Protein AF-A0A968T6L1-F1 (afdb_monomer)

Solvent-accessible surface area (backbone atoms only — not comparable to full-atom values): 3042 Å² total; per-residue (Å²): 133,80,80,69,43,76,59,54,40,67,44,58,49,30,46,73,42,84,87,45,63,70,53,15,53,52,26,40,57,56,68,74,39,76,60,62,44,74,51,73,66,37,52,52,51,35,58,68,72,77,106

pLDDT: mean 93.32, std 8.29, range [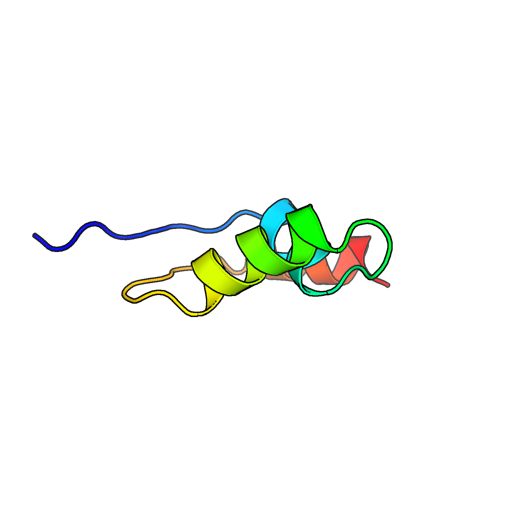52.72, 98.06]

Secondary structure (DSSP, 8-state):
----EEPPHHHHHHHH-SS-HHHHHHHHHHHTSSSEE--HHHHHHHHHHH-

Sequence (51 aa):
MKDSCFIDTNILIYSHSDIDQKKQDIARSIIYGDYVYISTQVLNEFISAFT

Structure (mmCIF, N/CA/C/O backbone):
data_AF-A0A968T6L1-F1
#
_entry.id   AF-A0A968T6L1-F1
#
loop_
_atom_site.group_PDB
_atom_site.id
_atom_site.type_symbol
_atom_site.label_atom_id
_atom_site.label_alt_id
_atom_site.label_comp_id
_atom_site.label_asym_id
_atom_site.label_entity_id
_atom_site.label_seq_id
_atom_site.pdbx_PDB_ins_code
_atom_site.Cartn_x
_atom_site.Cartn_y
_atom_site.Cartn_z
_atom_site.occupancy
_atom_site.B_iso_or_equiv
_atom_site.auth_seq_id
_atom_site.auth_comp_id
_atom_site.auth_asym_id
_atom_site.auth_atom_id
_atom_site.pdbx_PDB_model_num
ATOM 1 N N . MET A 1 1 ? -7.901 -1.132 24.397 1.00 52.72 1 MET A N 1
ATOM 2 C CA . MET A 1 1 ? -8.002 -0.613 23.016 1.00 52.72 1 MET A CA 1
ATOM 3 C C . MET A 1 1 ? -6.913 -1.302 22.223 1.00 52.72 1 MET A C 1
ATOM 5 O O . MET A 1 1 ? -5.824 -1.418 22.765 1.00 52.72 1 MET A O 1
ATOM 9 N N . LYS A 1 2 ? -7.206 -1.855 21.043 1.00 72.75 2 LYS A N 1
ATOM 10 C CA . LYS A 1 2 ? -6.126 -2.304 20.156 1.00 72.75 2 LYS A CA 1
ATOM 11 C C . LYS A 1 2 ? -5.539 -1.064 19.492 1.00 72.75 2 LYS A C 1
ATOM 13 O O . LYS A 1 2 ? -6.307 -0.174 19.120 1.00 72.75 2 LYS A O 1
ATOM 18 N N . ASP A 1 3 ? -4.219 -1.001 19.405 1.00 84.50 3 ASP A N 1
ATOM 19 C CA . ASP A 1 3 ? -3.549 0.099 18.725 1.00 84.50 3 ASP A CA 1
ATOM 20 C C . ASP A 1 3 ? -3.964 0.088 17.252 1.00 84.50 3 ASP A C 1
ATOM 22 O O . ASP A 1 3 ? -4.051 -0.967 16.624 1.00 84.50 3 ASP A O 1
ATOM 26 N N . SER A 1 4 ? -4.300 1.266 16.735 1.00 90.19 4 SER A N 1
ATOM 27 C CA . SER A 1 4 ? -4.682 1.454 15.336 1.00 90.19 4 SER A CA 1
ATOM 28 C C . SER A 1 4 ? -3.530 2.113 14.596 1.00 90.19 4 SER A C 1
ATOM 30 O O . SER A 1 4 ? -2.831 2.961 15.153 1.00 90.19 4 SER A O 1
ATOM 32 N N . CYS A 1 5 ? -3.323 1.712 13.344 1.00 92.12 5 CYS A N 1
ATOM 33 C CA . CYS A 1 5 ? -2.270 2.249 12.496 1.00 92.12 5 CYS A CA 1
ATOM 34 C C . CYS A 1 5 ? -2.905 3.071 11.379 1.00 92.12 5 CYS A C 1
ATOM 36 O O . CYS A 1 5 ? -3.666 2.542 10.572 1.00 92.12 5 CYS A O 1
ATOM 38 N N . PHE A 1 6 ? -2.608 4.366 11.332 1.00 95.81 6 PHE A N 1
ATOM 39 C CA . PHE A 1 6 ? -2.974 5.204 10.198 1.00 95.81 6 PHE A CA 1
ATOM 40 C C . PHE A 1 6 ? -1.782 5.298 9.245 1.00 95.81 6 PHE A C 1
ATOM 42 O O . PHE A 1 6 ? -0.681 5.638 9.682 1.00 95.81 6 PHE A O 1
ATOM 49 N N . ILE A 1 7 ? -1.986 4.978 7.968 1.00 96.31 7 ILE A N 1
ATOM 50 C CA . ILE A 1 7 ? -0.901 4.926 6.981 1.00 96.31 7 ILE A CA 1
ATOM 51 C C . ILE A 1 7 ? -0.812 6.205 6.154 1.00 96.31 7 ILE A C 1
ATOM 53 O O . ILE A 1 7 ? -1.816 6.830 5.822 1.00 96.31 7 ILE A O 1
ATOM 57 N N . ASP A 1 8 ? 0.423 6.553 5.809 1.00 96.50 8 ASP A N 1
ATOM 58 C CA . ASP A 1 8 ? 0.789 7.684 4.958 1.00 96.50 8 ASP A CA 1
ATOM 59 C C . ASP A 1 8 ? 1.123 7.207 3.532 1.00 96.50 8 ASP A C 1
ATOM 61 O O . ASP A 1 8 ? 1.441 6.033 3.302 1.00 96.50 8 ASP A O 1
ATOM 65 N N . THR A 1 9 ? 1.109 8.131 2.575 1.00 97.25 9 THR A N 1
ATOM 66 C CA . THR A 1 9 ? 1.367 7.916 1.147 1.00 97.25 9 THR A CA 1
ATOM 67 C C . THR A 1 9 ? 2.700 7.204 0.914 1.00 97.25 9 THR A C 1
ATOM 69 O O . THR A 1 9 ? 2.786 6.283 0.103 1.00 97.25 9 THR A O 1
ATOM 72 N N . ASN A 1 10 ? 3.734 7.538 1.691 1.00 95.62 10 ASN A N 1
ATOM 73 C CA . ASN A 1 10 ? 5.050 6.903 1.588 1.00 95.62 10 ASN A CA 1
ATOM 74 C C . ASN A 1 10 ? 5.014 5.387 1.836 1.00 95.62 10 ASN A C 1
ATOM 76 O O . ASN A 1 10 ? 5.725 4.640 1.168 1.00 95.62 10 ASN A O 1
ATOM 80 N N . ILE A 1 11 ? 4.183 4.909 2.768 1.00 97.06 11 ILE A N 1
ATOM 81 C CA . ILE A 1 11 ? 4.055 3.470 3.051 1.00 97.06 11 ILE A CA 1
ATOM 82 C C . ILE A 1 11 ? 3.420 2.748 1.855 1.00 97.06 11 ILE A C 1
ATOM 84 O O . ILE A 1 11 ? 3.858 1.661 1.469 1.00 97.06 11 ILE A O 1
ATOM 88 N N . LEU A 1 12 ? 2.444 3.375 1.197 1.00 96.12 12 LEU A N 1
ATOM 89 C CA . LEU A 1 12 ? 1.853 2.840 -0.031 1.00 96.12 12 LEU A CA 1
ATOM 90 C C . LEU A 1 12 ? 2.858 2.814 -1.183 1.00 96.12 12 LEU A C 1
ATOM 92 O O . LEU A 1 12 ? 2.967 1.791 -1.856 1.00 96.12 12 LEU A O 1
ATOM 96 N N . ILE A 1 13 ? 3.641 3.883 -1.358 1.00 95.88 13 ILE A N 1
ATOM 97 C CA . ILE A 1 13 ? 4.702 3.939 -2.373 1.00 95.88 13 ILE A CA 1
ATOM 98 C C . ILE A 1 13 ? 5.718 2.821 -2.133 1.00 95.88 13 ILE A C 1
ATOM 100 O O . ILE A 1 13 ? 5.991 2.037 -3.038 1.00 95.88 13 ILE A O 1
ATOM 104 N N . TYR A 1 14 ? 6.247 2.690 -0.914 1.00 96.69 14 TYR A N 1
ATOM 105 C CA . TYR A 1 14 ? 7.261 1.676 -0.626 1.00 96.69 14 TYR A CA 1
ATOM 106 C C . TYR A 1 14 ? 6.737 0.248 -0.784 1.00 96.69 14 TYR A C 1
ATOM 108 O O . TYR A 1 14 ? 7.469 -0.603 -1.273 1.00 96.69 14 TYR A O 1
ATOM 116 N N . SER A 1 15 ? 5.477 -0.029 -0.438 1.00 96.19 15 SER A N 1
ATOM 117 C CA . SER A 1 15 ? 4.905 -1.379 -0.585 1.00 96.19 15 SER A CA 1
ATOM 118 C C . SER A 1 15 ? 4.725 -1.841 -2.039 1.00 96.19 15 SER A C 1
ATOM 120 O O . SER A 1 15 ? 4.661 -3.053 -2.286 1.00 96.19 15 SER A O 1
ATOM 122 N N . HIS A 1 16 ? 4.688 -0.897 -2.986 1.00 94.69 16 HIS A N 1
ATOM 123 C CA . HIS A 1 16 ? 4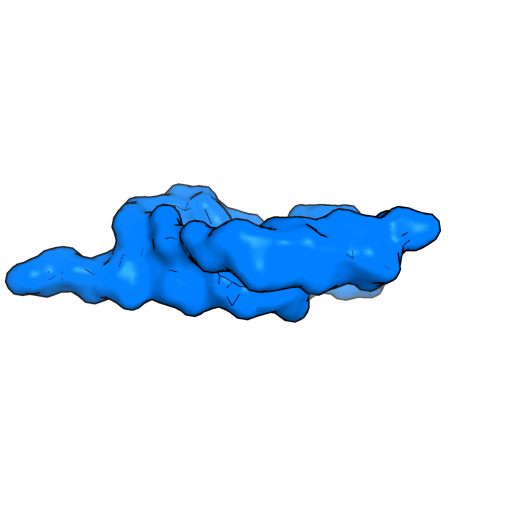.534 -1.152 -4.421 1.00 94.69 16 HIS A CA 1
ATOM 124 C C . HIS A 1 16 ? 5.787 -0.807 -5.246 1.00 94.69 16 HIS A C 1
ATOM 126 O O . HIS A 1 16 ? 5.847 -1.159 -6.419 1.00 94.69 16 HIS A O 1
ATOM 132 N N . SER A 1 17 ? 6.799 -0.165 -4.656 1.00 92.81 17 SER A N 1
ATOM 133 C CA . SER A 1 17 ? 8.086 0.125 -5.300 1.00 92.81 17 SER A CA 1
ATOM 134 C C . SER A 1 17 ? 9.023 -1.081 -5.239 1.00 92.81 17 SER A C 1
ATOM 136 O O . SER A 1 17 ? 9.131 -1.729 -4.201 1.00 92.81 17 SER A O 1
ATOM 138 N N . ASP A 1 18 ? 9.734 -1.359 -6.327 1.00 93.06 18 ASP A N 1
ATOM 139 C CA . ASP A 1 18 ? 10.753 -2.408 -6.468 1.00 93.06 18 ASP A CA 1
ATOM 140 C C . ASP A 1 18 ? 12.196 -1.891 -6.283 1.00 93.06 18 ASP A C 1
ATOM 142 O O . ASP A 1 18 ? 13.155 -2.647 -6.425 1.00 93.06 18 ASP A O 1
ATOM 146 N N . ILE A 1 19 ? 12.362 -0.614 -5.915 1.00 93.81 19 ILE A N 1
ATOM 147 C CA . ILE A 1 19 ? 13.673 0.042 -5.777 1.00 93.81 19 ILE A CA 1
ATOM 148 C C . ILE A 1 19 ? 14.442 -0.462 -4.543 1.00 93.81 19 ILE A C 1
ATOM 150 O O . ILE A 1 19 ? 15.656 -0.648 -4.598 1.00 93.81 19 ILE A O 1
ATOM 154 N N . ASP A 1 20 ? 13.754 -0.657 -3.413 1.00 95.44 20 ASP A N 1
ATOM 155 C CA . ASP A 1 20 ? 14.356 -1.070 -2.138 1.00 95.44 20 ASP A CA 1
ATOM 156 C C . ASP A 1 20 ? 13.507 -2.170 -1.490 1.00 95.44 20 ASP A C 1
ATOM 158 O O . ASP A 1 20 ? 12.500 -1.900 -0.828 1.00 95.44 20 ASP A O 1
ATOM 162 N N . GLN A 1 21 ? 13.941 -3.424 -1.665 1.00 96.81 21 GLN A N 1
ATOM 163 C CA . GLN A 1 21 ? 13.231 -4.602 -1.161 1.00 96.81 21 GLN A CA 1
ATOM 164 C C . GLN A 1 21 ? 13.015 -4.551 0.355 1.00 96.81 21 GLN A C 1
ATOM 166 O O . GLN A 1 21 ? 11.955 -4.929 0.845 1.00 96.81 21 GLN A O 1
ATOM 171 N N . LYS A 1 22 ? 13.984 -4.027 1.115 1.00 97.69 22 LYS A N 1
ATOM 172 C CA . LYS A 1 22 ? 13.877 -3.962 2.575 1.00 97.69 22 LYS A CA 1
ATOM 173 C C . LYS A 1 22 ? 12.762 -3.007 2.990 1.00 97.69 22 LYS A C 1
ATOM 175 O O . LYS A 1 22 ? 11.987 -3.320 3.894 1.00 97.69 22 LYS A O 1
ATOM 180 N N . LYS A 1 23 ? 12.672 -1.841 2.345 1.00 96.94 23 LYS A N 1
ATOM 181 C CA . LYS A 1 23 ? 11.569 -0.901 2.593 1.00 96.94 23 LYS A CA 1
ATOM 182 C C . LYS A 1 23 ? 10.233 -1.469 2.135 1.00 96.94 23 LYS A C 1
ATOM 184 O O . LYS A 1 23 ? 9.243 -1.279 2.839 1.00 96.94 23 LYS A O 1
ATOM 189 N N . GLN A 1 24 ? 10.214 -2.181 1.011 1.00 97.75 24 GLN A N 1
ATOM 190 C CA . GLN A 1 24 ? 9.016 -2.845 0.511 1.00 97.75 24 GLN A CA 1
ATOM 191 C C . GLN A 1 24 ? 8.479 -3.874 1.512 1.00 97.75 24 GLN A C 1
ATOM 193 O O . GLN A 1 24 ? 7.292 -3.840 1.838 1.00 97.75 24 GLN A O 1
ATOM 198 N N . ASP A 1 25 ? 9.341 -4.737 2.051 1.00 98.06 25 ASP A N 1
ATOM 199 C CA . ASP A 1 25 ? 8.955 -5.770 3.017 1.00 98.06 25 ASP A CA 1
ATOM 200 C C . ASP A 1 25 ? 8.395 -5.156 4.307 1.00 98.06 25 ASP A C 1
ATOM 202 O O . ASP A 1 25 ? 7.341 -5.572 4.796 1.00 98.06 25 ASP A O 1
ATOM 206 N N . ILE A 1 26 ? 9.051 -4.110 4.827 1.00 97.12 26 ILE A N 1
ATOM 207 C CA . ILE A 1 26 ? 8.578 -3.376 6.011 1.00 97.12 26 ILE A CA 1
ATOM 208 C C . ILE A 1 26 ? 7.213 -2.739 5.728 1.00 97.12 26 ILE A C 1
ATOM 210 O O . ILE A 1 26 ? 6.276 -2.926 6.504 1.00 97.12 26 ILE A O 1
ATOM 214 N N . ALA A 1 27 ? 7.068 -2.032 4.607 1.00 97.38 27 ALA A N 1
ATOM 215 C CA . ALA A 1 27 ? 5.818 -1.377 4.241 1.00 97.38 27 ALA A CA 1
ATOM 216 C C . ALA A 1 27 ? 4.663 -2.377 4.065 1.00 97.38 27 ALA A C 1
ATOM 218 O O . ALA A 1 27 ? 3.563 -2.146 4.564 1.00 97.38 27 ALA A O 1
ATOM 219 N N . ARG A 1 28 ? 4.917 -3.526 3.427 1.00 97.25 28 ARG A N 1
ATOM 220 C CA . ARG A 1 28 ? 3.935 -4.611 3.295 1.00 97.25 28 ARG A CA 1
ATOM 221 C C . ARG A 1 28 ? 3.541 -5.192 4.648 1.00 97.25 28 ARG A C 1
ATOM 223 O O . ARG A 1 28 ? 2.356 -5.396 4.878 1.00 97.25 28 ARG A O 1
ATOM 230 N N . SER A 1 29 ? 4.493 -5.400 5.560 1.00 96.69 29 SER A N 1
ATOM 231 C CA . SER A 1 29 ? 4.178 -5.893 6.910 1.00 96.69 29 SER A CA 1
ATOM 232 C C . SER A 1 29 ? 3.245 -4.955 7.686 1.00 96.69 29 SER A C 1
ATOM 234 O O . SER A 1 29 ? 2.381 -5.431 8.417 1.00 96.69 29 SER A O 1
ATOM 236 N N . ILE A 1 30 ? 3.368 -3.638 7.479 1.00 95.62 30 ILE A N 1
ATOM 237 C CA .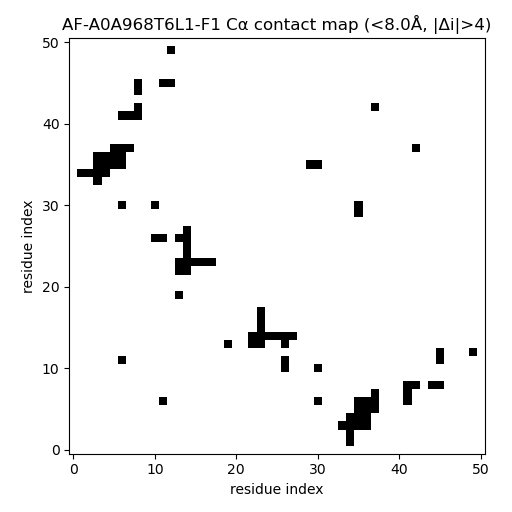 ILE A 1 30 ? 2.478 -2.632 8.074 1.00 95.62 30 ILE A CA 1
ATOM 238 C C . ILE A 1 30 ? 1.082 -2.718 7.445 1.00 95.62 30 ILE A C 1
ATOM 240 O O . ILE A 1 30 ? 0.096 -2.772 8.170 1.00 95.62 3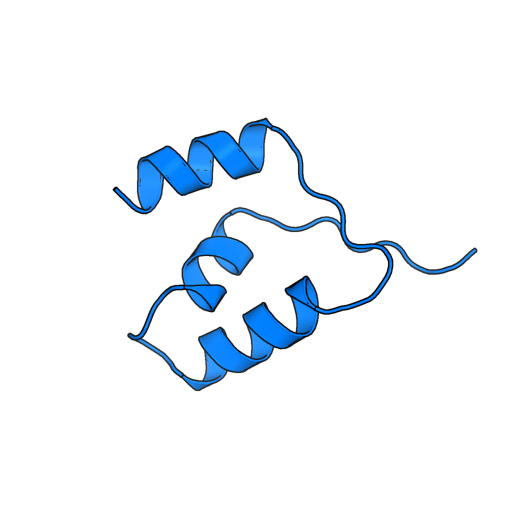0 ILE A O 1
ATOM 244 N N . ILE A 1 31 ? 0.990 -2.764 6.110 1.00 95.56 31 ILE A N 1
ATOM 245 C CA . ILE A 1 31 ? -0.294 -2.783 5.383 1.00 95.56 31 ILE A CA 1
ATOM 246 C C . ILE A 1 31 ? -1.084 -4.073 5.634 1.00 95.56 31 ILE A C 1
ATOM 248 O O . ILE A 1 31 ? -2.309 -4.029 5.710 1.00 95.56 31 ILE A O 1
ATOM 252 N N . TYR A 1 32 ? -0.402 -5.212 5.774 1.00 94.75 32 TYR A N 1
ATOM 253 C CA . TYR A 1 32 ? -1.029 -6.499 6.095 1.00 94.75 32 TYR A CA 1
ATOM 254 C C . TYR A 1 32 ? -1.268 -6.709 7.598 1.00 94.75 32 TYR A C 1
ATOM 256 O O . TYR A 1 32 ? -1.695 -7.792 7.998 1.00 94.75 32 TYR A O 1
ATOM 264 N N . GLY A 1 33 ? -0.981 -5.706 8.431 1.00 92.56 33 GLY A N 1
ATOM 265 C CA . GLY A 1 33 ? -1.299 -5.728 9.852 1.00 92.56 33 GLY A CA 1
ATOM 266 C C . GLY A 1 33 ? -2.799 -5.592 10.131 1.00 92.56 33 GLY A C 1
ATOM 267 O O . GLY A 1 33 ? -3.606 -5.274 9.257 1.00 92.56 33 GLY A O 1
ATOM 268 N N . ASP A 1 34 ? -3.178 -5.799 11.390 1.00 93.12 34 ASP A N 1
ATOM 269 C CA . ASP A 1 34 ? -4.551 -5.575 11.841 1.00 93.12 34 ASP A CA 1
ATOM 270 C C . ASP A 1 34 ? -4.813 -4.077 12.112 1.00 93.12 34 ASP A C 1
ATOM 272 O O . ASP A 1 34 ? -3.921 -3.347 12.538 1.00 93.12 34 ASP A O 1
ATOM 276 N N . TYR A 1 35 ? -6.067 -3.629 11.960 1.00 93.88 35 TYR A N 1
ATOM 277 C CA . TYR A 1 35 ? -6.521 -2.263 12.304 1.00 93.88 35 TYR A CA 1
ATOM 278 C C . TYR A 1 35 ? -5.747 -1.141 11.591 1.00 93.88 35 TYR A C 1
ATOM 280 O O . TYR A 1 35 ? -5.366 -0.134 12.199 1.00 93.88 35 TYR A O 1
ATOM 288 N N . VAL A 1 36 ? -5.548 -1.321 10.285 1.00 95.19 36 VAL A N 1
ATOM 289 C CA . VAL A 1 36 ? -4.922 -0.344 9.392 1.00 95.19 36 VAL A CA 1
ATOM 290 C C . VAL A 1 36 ? -5.987 0.555 8.763 1.00 95.19 36 VAL A C 1
ATOM 292 O O . VAL A 1 36 ? -6.975 0.076 8.205 1.00 95.19 36 VAL A O 1
ATOM 295 N N . TYR A 1 37 ? -5.775 1.866 8.838 1.00 95.62 37 TYR A N 1
ATOM 296 C CA . TYR A 1 37 ? -6.674 2.893 8.323 1.00 95.62 37 TYR A CA 1
ATOM 297 C C . TYR A 1 37 ? -5.947 3.808 7.345 1.00 95.62 37 TYR A C 1
ATOM 299 O O . TYR A 1 37 ? -4.786 4.156 7.538 1.00 95.62 37 TYR A O 1
ATOM 307 N N . ILE A 1 38 ? -6.669 4.243 6.320 1.00 96.25 38 ILE A N 1
ATOM 308 C CA . ILE A 1 38 ? -6.189 5.138 5.271 1.00 96.25 38 ILE A CA 1
ATOM 309 C C . ILE A 1 38 ? -7.253 6.208 5.005 1.00 96.25 38 ILE A C 1
ATOM 311 O O . ILE A 1 38 ? -8.449 5.912 5.059 1.00 96.25 38 ILE A O 1
ATOM 315 N N . SER A 1 39 ? -6.848 7.450 4.725 1.00 97.44 39 SER A N 1
ATOM 316 C CA . SER A 1 39 ? -7.779 8.487 4.260 1.00 97.44 39 SER A CA 1
ATOM 317 C C . SER A 1 39 ? -7.886 8.516 2.740 1.00 97.44 39 SER A 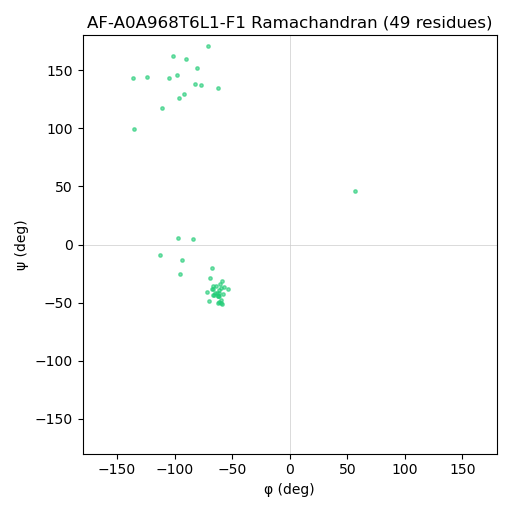C 1
ATOM 319 O O . SER A 1 39 ? -6.986 8.117 2.003 1.00 97.44 39 SER A O 1
ATOM 321 N N . THR A 1 40 ? -8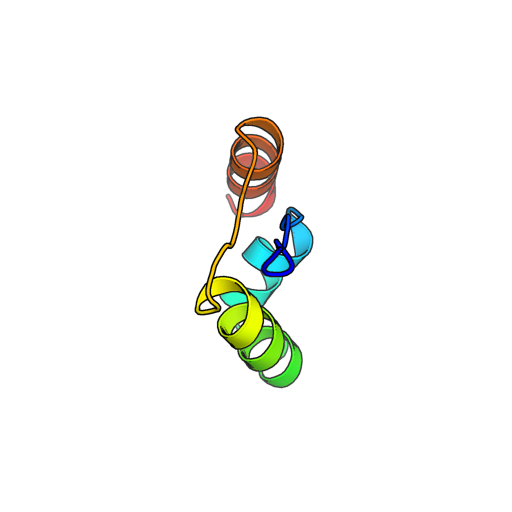.982 9.099 2.261 1.00 97.56 40 THR A N 1
ATOM 322 C CA . THR A 1 40 ? -9.152 9.446 0.847 1.00 97.56 40 THR A CA 1
ATOM 323 C C . THR A 1 40 ? -8.072 10.406 0.346 1.00 97.56 40 THR A C 1
ATOM 325 O O . THR A 1 40 ? -7.678 10.311 -0.810 1.00 97.56 40 THR A O 1
ATOM 328 N N . GLN A 1 41 ? -7.554 11.293 1.202 1.00 97.56 41 GLN A N 1
ATOM 329 C CA . GLN A 1 41 ? -6.438 12.174 0.856 1.00 97.56 41 GLN A CA 1
ATOM 330 C C . GLN A 1 41 ? -5.172 11.372 0.524 1.00 97.56 41 GLN A C 1
ATOM 332 O O . GLN A 1 41 ? -4.606 11.572 -0.545 1.00 97.56 41 GLN A O 1
ATOM 337 N N . VAL A 1 42 ? -4.780 10.429 1.387 1.00 97.44 42 VAL A N 1
ATOM 338 C CA . VAL A 1 42 ? -3.601 9.571 1.171 1.00 97.44 42 VAL A CA 1
ATOM 339 C C . VAL A 1 42 ? -3.754 8.723 -0.099 1.00 97.44 42 VAL A C 1
ATOM 341 O O . VAL A 1 42 ? -2.809 8.576 -0.868 1.00 97.44 42 VAL A O 1
ATOM 344 N N . LEU A 1 43 ? -4.960 8.211 -0.378 1.00 96.38 43 LEU A N 1
ATOM 345 C CA . LEU A 1 43 ? -5.243 7.513 -1.640 1.00 96.38 43 LEU A CA 1
ATOM 346 C C . LEU A 1 43 ? -5.054 8.419 -2.867 1.00 96.38 43 LEU A C 1
ATOM 348 O O . LEU A 1 43 ? -4.446 7.994 -3.847 1.00 96.38 43 LEU A O 1
ATOM 352 N N . ASN A 1 44 ? -5.553 9.657 -2.817 1.00 97.31 44 ASN A N 1
ATOM 353 C CA . ASN A 1 44 ? -5.409 10.613 -3.918 1.00 97.31 44 ASN A CA 1
ATOM 354 C C . ASN A 1 44 ? -3.942 10.998 -4.151 1.00 97.31 44 ASN A C 1
ATOM 356 O O . ASN A 1 44 ? -3.502 11.068 -5.297 1.00 97.31 44 ASN A O 1
ATOM 360 N N . GLU A 1 45 ? -3.183 11.217 -3.077 1.00 97.25 45 GLU A N 1
ATOM 361 C CA . GLU A 1 45 ? -1.745 11.483 -3.150 1.00 97.25 45 GLU A CA 1
ATOM 362 C C . GLU A 1 45 ? -0.988 10.295 -3.754 1.00 97.25 45 GLU A C 1
ATOM 364 O O . GLU A 1 45 ? -0.167 10.490 -4.648 1.00 97.25 45 GLU A O 1
ATOM 369 N N . PHE A 1 46 ? -1.3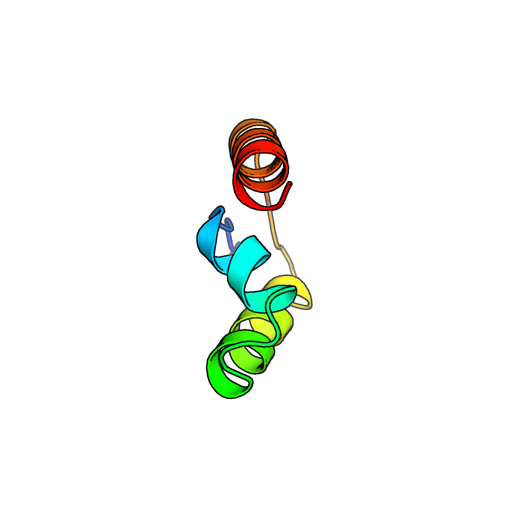05 9.065 -3.333 1.00 96.50 46 PHE A N 1
ATOM 370 C CA . PHE A 1 46 ? -0.699 7.857 -3.893 1.00 96.50 46 PHE A CA 1
ATOM 371 C C . PHE A 1 46 ? -0.960 7.738 -5.395 1.00 96.50 46 PHE A C 1
ATOM 373 O O . PHE A 1 46 ? -0.014 7.585 -6.160 1.00 96.50 46 PHE A O 1
ATOM 380 N N . ILE A 1 47 ? -2.215 7.876 -5.833 1.00 95.25 47 ILE A N 1
ATOM 381 C CA . ILE A 1 47 ? -2.566 7.832 -7.261 1.00 95.25 47 ILE A CA 1
ATOM 382 C C . ILE A 1 47 ? -1.803 8.914 -8.038 1.00 95.25 47 ILE A C 1
ATOM 384 O O . ILE A 1 47 ? -1.273 8.636 -9.109 1.00 95.25 47 ILE A O 1
ATOM 388 N N . SER A 1 48 ? -1.698 10.129 -7.493 1.00 94.81 48 SER A N 1
ATOM 389 C CA . SER A 1 48 ? -0.983 11.230 -8.146 1.00 94.81 48 SER A CA 1
ATOM 39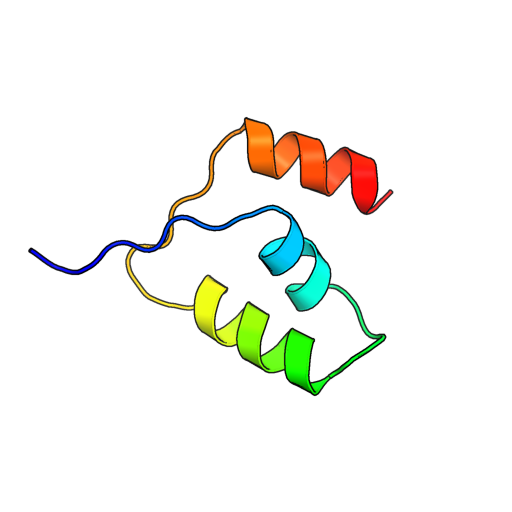0 C C . SER A 1 48 ? 0.536 11.046 -8.203 1.00 94.81 48 SER A C 1
ATOM 392 O O . SER A 1 48 ? 1.159 11.639 -9.078 1.00 94.81 48 SER A O 1
ATOM 394 N N . ALA A 1 49 ? 1.139 10.326 -7.254 1.00 91.00 49 ALA A N 1
ATOM 395 C CA . ALA A 1 49 ? 2.590 10.155 -7.157 1.00 91.00 49 ALA A CA 1
ATOM 396 C C . ALA A 1 49 ? 3.100 8.871 -7.829 1.00 91.00 49 ALA A C 1
ATOM 398 O O . ALA A 1 49 ? 4.275 8.789 -8.178 1.00 91.00 49 ALA A O 1
ATOM 399 N N . PHE A 1 50 ? 2.242 7.856 -7.949 1.00 81.88 50 PHE A N 1
ATOM 400 C CA . PHE A 1 50 ? 2.597 6.540 -8.482 1.00 81.88 50 PHE A CA 1
ATOM 401 C C . PHE A 1 50 ? 2.326 6.395 -9.990 1.00 81.88 50 PHE A C 1
ATOM 403 O O . PHE A 1 50 ? 2.796 5.433 -10.597 1.00 81.88 50 PHE A O 1
ATOM 410 N N . THR A 1 51 ? 1.569 7.329 -10.577 1.00 65.00 51 THR A N 1
ATOM 411 C CA . THR A 1 51 ? 1.279 7.416 -12.021 1.00 65.00 51 THR A CA 1
ATOM 412 C C . THR A 1 51 ? 2.235 8.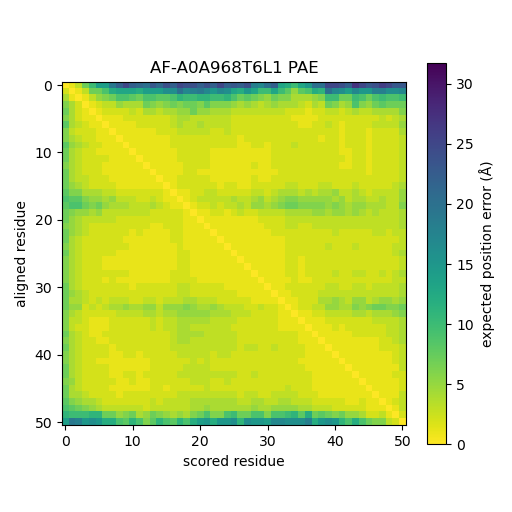391 -12.695 1.00 65.00 51 THR A C 1
ATOM 414 O O . THR A 1 51 ? 2.681 8.086 -13.823 1.00 65.00 51 THR A O 1
#

Nearest PDB structures (foldseek):
  3zvk-assembly1_B  TM=6.394E-01  e=5.168E+00  Rickettsia felis

Mean predicted aligned error: 3.27 Å

Foldseek 3Di:
DPDAAEDALVLVCLCPDPPDVVSNVVSVVQVPDPRYDYDPVRVVVNVVVVD

Radius of gyration: 11.25 Å; Cα contacts (8 Å, |Δi|>4): 46; chains: 1; bounding box: 24×19×35 Å